Protein AF-0000000076388090 (afdb_homodimer)

Foldseek 3Di:
DVPPDPVVVVVVVVVVLVVCALLPVLQVVCCVVVVDHFPDQDDDRDVVSSVVNVVSSVVCCVVPPPD/DVPPDPVVVVVVVVVVLVVCALLPVLQVVCCVVVVDHFPDQDDDRDVVSSVVNVVSSVVCCVVPPPD

Structure (mmCIF, N/CA/C/O backb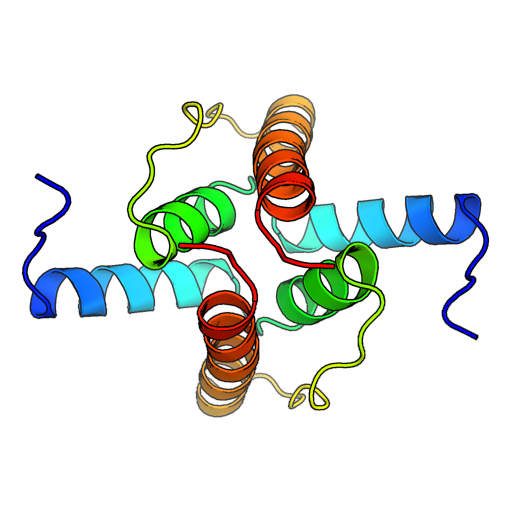one):
data_AF-0000000076388090-model_v1
#
loop_
_entity.id
_entity.type
_entity.pdbx_description
1 polymer 'Calponin-homology (CH) domain-containing protein'
#
loop_
_atom_site.group_PDB
_atom_site.id
_atom_site.type_symbol
_atom_site.label_atom_id
_atom_site.label_alt_id
_atom_site.label_comp_id
_atom_site.label_asym_id
_atom_site.label_entity_id
_atom_site.label_seq_id
_atom_site.pdbx_PDB_ins_code
_atom_site.Cartn_x
_atom_site.Cartn_y
_atom_site.Cartn_z
_atom_site.occupancy
_atom_site.B_iso_or_equiv
_atom_site.auth_seq_id
_atom_site.auth_comp_id
_atom_site.auth_asym_id
_atom_site.auth_atom_id
_atom_site.pdbx_PDB_model_num
ATOM 1 N N . SER A 1 1 ? 12.516 19.641 -1.601 1 33.03 1 SER A N 1
ATOM 2 C CA . SER A 1 1 ? 11.602 20.266 -2.547 1 33.03 1 SER A CA 1
ATOM 3 C C . SER A 1 1 ? 10.781 19.219 -3.299 1 33.03 1 SER A C 1
ATOM 5 O O . SER A 1 1 ? 11.312 18.484 -4.129 1 33.03 1 SER A O 1
ATOM 7 N N . PHE A 1 2 ? 9.906 18.453 -2.615 1 45.91 2 PHE A N 1
ATOM 8 C CA . PHE A 1 2 ? 8.977 17.453 -3.119 1 45.91 2 PHE A CA 1
ATOM 9 C C . PHE A 1 2 ? 8.266 17.953 -4.371 1 45.91 2 PHE A C 1
ATOM 11 O O . PHE A 1 2 ? 7.227 17.422 -4.762 1 45.91 2 PHE A O 1
ATOM 18 N N . GLY A 1 3 ? 8.617 19.094 -4.75 1 44.12 3 GLY A N 1
ATOM 19 C CA . GLY A 1 3 ? 8.062 19.672 -5.969 1 44.12 3 GLY A CA 1
ATOM 20 C C . GLY A 1 3 ? 8.43 18.891 -7.215 1 44.12 3 GLY A C 1
ATOM 21 O O . GLY A 1 3 ? 8.906 19.453 -8.195 1 44.12 3 GLY A O 1
ATOM 22 N N . ARG A 1 4 ? 8.719 17.547 -6.977 1 51.38 4 ARG A N 1
ATOM 23 C CA . ARG A 1 4 ? 9.109 16.969 -8.258 1 51.38 4 ARG A CA 1
ATOM 24 C C . ARG A 1 4 ? 8.055 17.25 -9.328 1 51.38 4 ARG A C 1
ATOM 26 O O . ARG A 1 4 ? 6.855 17.234 -9.039 1 51.38 4 ARG A O 1
ATOM 33 N N . PRO A 1 5 ? 8.539 17.672 -10.414 1 56.88 5 PRO A N 1
ATOM 34 C CA . PRO A 1 5 ? 7.645 17.906 -11.547 1 56.88 5 PRO A CA 1
ATOM 35 C C . PRO A 1 5 ? 6.641 16.781 -11.758 1 56.88 5 PRO A C 1
ATOM 37 O O . PRO A 1 5 ? 6.938 15.617 -11.445 1 56.88 5 PRO A O 1
ATOM 40 N N . LEU A 1 6 ? 5.434 17.156 -12.117 1 55.62 6 LEU A N 1
ATOM 41 C CA . LEU A 1 6 ? 4.285 16.297 -12.328 1 55.62 6 LEU A CA 1
ATOM 42 C C . LEU A 1 6 ? 4.68 15.055 -13.125 1 55.62 6 LEU A C 1
ATOM 44 O O . LEU A 1 6 ? 4.184 13.953 -12.859 1 55.62 6 LEU A O 1
ATOM 48 N N . LYS A 1 7 ? 5.531 15.359 -14.156 1 56.91 7 LYS A N 1
ATOM 49 C CA . LYS A 1 7 ? 5.973 14.25 -14.992 1 56.91 7 LYS A CA 1
ATOM 50 C C . LYS A 1 7 ? 6.77 13.234 -14.18 1 56.91 7 LYS A C 1
ATOM 52 O O . LYS A 1 7 ? 6.559 12.023 -14.312 1 56.91 7 LYS A O 1
ATOM 57 N N . LEU A 1 8 ? 7.648 13.727 -13.453 1 57.69 8 LEU A N 1
ATOM 58 C CA . LEU A 1 8 ? 8.453 12.859 -12.602 1 57.69 8 LEU A CA 1
ATOM 59 C C . LEU A 1 8 ? 7.598 12.203 -11.523 1 57.69 8 LEU A C 1
ATOM 61 O O . LEU A 1 8 ? 7.777 11.016 -11.227 1 57.69 8 LEU A O 1
ATOM 65 N N . ALA A 1 9 ? 6.547 12.992 -11.258 1 62.31 9 ALA A N 1
ATOM 66 C CA . ALA A 1 9 ? 5.605 12.43 -10.297 1 62.31 9 ALA A CA 1
ATOM 67 C C . ALA A 1 9 ? 4.82 11.273 -10.906 1 62.31 9 ALA A C 1
ATOM 69 O O . ALA A 1 9 ? 4.594 10.258 -10.25 1 62.31 9 ALA A O 1
ATOM 70 N N . GLY A 1 10 ? 4.523 11.461 -12.156 1 67 10 GLY A N 1
ATOM 71 C CA . GLY A 1 10 ? 3.822 10.406 -12.875 1 67 10 GLY A CA 1
ATOM 72 C C . GLY A 1 10 ? 4.637 9.141 -13.016 1 67 10 GLY A C 1
ATOM 73 O O . GLY A 1 10 ? 4.113 8.039 -12.836 1 67 10 GLY A O 1
ATOM 74 N N . ILE A 1 11 ? 5.879 9.344 -13.383 1 66.62 11 ILE A N 1
ATOM 75 C CA . ILE A 1 11 ? 6.762 8.195 -13.539 1 66.62 11 ILE A CA 1
ATOM 76 C C . ILE A 1 11 ? 6.945 7.496 -12.195 1 66.62 11 ILE A C 1
ATOM 78 O O . ILE A 1 11 ? 6.898 6.266 -12.117 1 66.62 11 ILE A O 1
ATOM 82 N N . PHE A 1 12 ? 7.07 8.312 -11.227 1 73.75 12 PHE A N 1
ATOM 83 C CA . PHE A 1 12 ? 7.266 7.773 -9.891 1 73.75 12 PHE A CA 1
ATOM 84 C C . PHE A 1 12 ? 6.027 7.02 -9.422 1 73.75 12 PHE A C 1
ATOM 86 O O . PHE A 1 12 ? 6.129 5.918 -8.883 1 73.75 12 PHE A O 1
ATOM 93 N N . LEU A 1 13 ? 4.914 7.547 -9.844 1 79.56 13 LEU A N 1
ATOM 94 C CA . LEU A 1 13 ? 3.676 6.898 -9.43 1 79.56 13 LEU A CA 1
ATOM 95 C C . LEU A 1 13 ? 3.49 5.566 -10.141 1 79.56 13 LEU A C 1
ATOM 97 O O . LEU A 1 13 ? 3.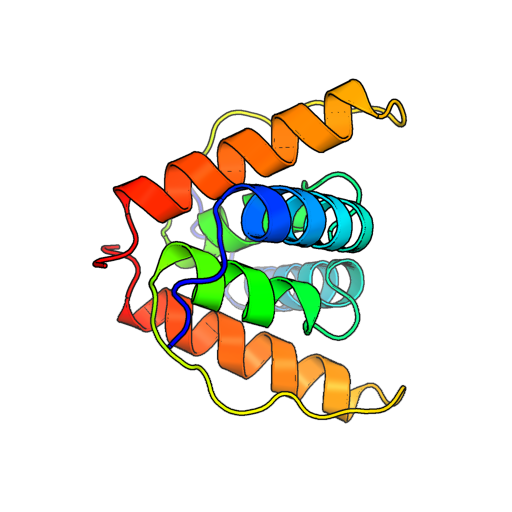031 4.594 -9.539 1 79.56 13 LEU A O 1
ATOM 101 N N . THR A 1 14 ? 3.971 5.629 -11.422 1 80.88 14 THR A N 1
ATOM 102 C CA . THR A 1 14 ? 3.869 4.391 -12.188 1 80.88 14 THR A CA 1
ATOM 103 C C . THR A 1 14 ? 4.773 3.312 -11.602 1 80.88 14 THR A C 1
ATOM 105 O O . THR A 1 14 ? 4.387 2.143 -11.531 1 80.88 14 THR A O 1
ATOM 108 N N . ASP A 1 15 ? 5.902 3.721 -11.195 1 84.06 15 ASP A N 1
ATOM 109 C CA . ASP A 1 15 ? 6.824 2.771 -10.578 1 84.06 15 ASP A CA 1
ATOM 110 C C . ASP A 1 15 ? 6.27 2.25 -9.25 1 84.06 15 ASP A C 1
ATOM 112 O O . ASP A 1 15 ? 6.395 1.062 -8.945 1 84.06 15 ASP A O 1
ATOM 116 N N . ILE A 1 16 ? 5.629 3.107 -8.586 1 84.81 16 ILE A N 1
ATOM 117 C CA . ILE A 1 16 ? 5.07 2.729 -7.289 1 84.81 16 ILE A CA 1
ATOM 118 C C . ILE A 1 16 ? 3.916 1.748 -7.496 1 84.81 16 ILE A C 1
ATOM 120 O O . ILE A 1 16 ? 3.785 0.771 -6.754 1 84.81 16 ILE A O 1
ATOM 124 N N . TYR A 1 17 ? 3.223 1.987 -8.555 1 82.25 17 TYR A N 1
ATOM 125 C CA . TYR A 1 17 ? 2.1 1.104 -8.852 1 82.25 17 TYR A CA 1
ATOM 126 C C . TYR A 1 17 ? 2.588 -0.296 -9.203 1 82.25 17 TYR A C 1
ATOM 128 O O . TYR A 1 17 ? 1.957 -1.29 -8.836 1 82.25 17 TYR A O 1
ATOM 136 N N . THR A 1 18 ? 3.613 -0.272 -9.969 1 84.88 18 THR A N 1
ATOM 137 C CA . THR A 1 18 ? 4.191 -1.559 -10.336 1 84.88 18 THR A CA 1
ATOM 138 C C . THR A 1 18 ? 4.648 -2.326 -9.102 1 84.88 18 THR A C 1
ATOM 140 O O . THR A 1 18 ? 4.453 -3.539 -9.008 1 84.88 18 THR A O 1
ATOM 143 N N . GLU A 1 19 ? 5.059 -1.597 -8.117 1 86.5 19 GLU A N 1
ATOM 144 C CA . GLU A 1 19 ? 5.566 -2.23 -6.902 1 86.5 19 GLU A CA 1
ATOM 145 C C . GLU A 1 19 ? 4.426 -2.686 -5.996 1 86.5 19 GLU A C 1
ATOM 147 O O . GLU A 1 19 ? 4.539 -3.699 -5.309 1 86.5 19 GLU A O 1
ATOM 152 N N . LEU A 1 20 ? 3.273 -2.053 -6.125 1 90.56 20 LEU A N 1
ATOM 153 C CA . LEU A 1 20 ? 2.111 -2.373 -5.301 1 90.56 20 LEU A CA 1
ATOM 154 C C . LEU A 1 20 ? 1.259 -3.451 -5.961 1 90.56 20 LEU A C 1
ATOM 156 O O . LEU A 1 20 ? 0.293 -3.934 -5.367 1 90.56 20 LEU A O 1
ATOM 160 N N . LYS A 1 21 ? 1.65 -3.891 -7.082 1 89.06 21 LYS A N 1
ATOM 161 C CA . LYS A 1 21 ? 1.015 -4.977 -7.824 1 89.06 21 LYS A CA 1
ATOM 162 C C . LYS A 1 21 ? -0.449 -4.656 -8.117 1 89.06 21 LYS A C 1
ATOM 164 O O . LYS A 1 21 ? -0.757 -3.633 -8.727 1 89.06 21 LYS A O 1
ATOM 169 N N . ASP A 1 22 ? -1.358 -5.59 -7.75 1 90.75 22 ASP A N 1
ATOM 170 C CA . ASP A 1 22 ? -2.762 -5.434 -8.117 1 90.75 22 ASP A CA 1
ATOM 171 C C . ASP A 1 22 ? -3.479 -4.484 -7.156 1 90.75 22 ASP A C 1
ATOM 173 O O . ASP A 1 22 ? -4.668 -4.207 -7.32 1 90.75 22 ASP A O 1
ATOM 177 N N . GLY A 1 23 ? -2.852 -3.979 -6.18 1 93.94 23 GLY A N 1
ATOM 178 C CA . GLY A 1 23 ? -3.387 -2.967 -5.285 1 93.94 23 GLY A CA 1
ATOM 179 C C . GLY A 1 23 ? -4.41 -3.514 -4.309 1 93.94 23 GLY A C 1
ATOM 180 O O . GLY A 1 23 ? -4.93 -2.777 -3.465 1 93.94 23 GLY A O 1
ATOM 181 N N . ILE A 1 24 ? -4.676 -4.816 -4.398 1 94.5 24 ILE A N 1
ATOM 182 C CA . ILE A 1 24 ? -5.711 -5.41 -3.557 1 94.5 24 ILE A CA 1
ATOM 183 C C . ILE A 1 24 ? -5.273 -5.367 -2.094 1 94.5 24 ILE A C 1
ATOM 185 O O . ILE A 1 24 ? -6.062 -5.012 -1.214 1 94.5 24 ILE A O 1
ATOM 189 N N . ALA A 1 25 ? -4.008 -5.652 -1.849 1 93.25 25 ALA A N 1
ATOM 190 C CA . ALA A 1 25 ? -3.498 -5.609 -0.48 1 93.25 25 ALA A CA 1
ATOM 191 C C . ALA A 1 25 ? -3.561 -4.191 0.083 1 93.25 25 ALA A C 1
ATOM 193 O O . ALA A 1 25 ? -3.844 -4 1.268 1 93.25 25 ALA A O 1
ATOM 194 N N . LEU A 1 26 ? -3.357 -3.229 -0.692 1 94.12 26 LEU A N 1
ATOM 195 C CA . LEU A 1 26 ? -3.438 -1.833 -0.275 1 94.12 26 LEU A CA 1
ATOM 196 C C . LEU A 1 26 ? -4.867 -1.456 0.089 1 94.12 26 LEU A C 1
ATOM 198 O O . LEU A 1 26 ? -5.105 -0.836 1.128 1 94.12 26 LEU A O 1
ATOM 202 N N . ILE A 1 27 ? -5.805 -1.783 -0.76 1 95.56 27 ILE A N 1
ATOM 203 C CA . ILE A 1 27 ? -7.215 -1.517 -0.5 1 95.56 27 ILE A CA 1
ATOM 204 C C . ILE A 1 27 ? -7.633 -2.166 0.817 1 95.56 27 ILE A C 1
ATOM 206 O O . ILE A 1 27 ? -8.281 -1.534 1.651 1 95.56 27 ILE A O 1
ATOM 210 N N . ARG A 1 28 ? -7.219 -3.43 0.983 1 94.12 28 ARG A N 1
ATOM 211 C CA . ARG A 1 28 ? -7.57 -4.16 2.195 1 94.12 28 ARG A CA 1
ATOM 212 C C . ARG A 1 28 ? -6.949 -3.508 3.428 1 94.12 28 ARG A C 1
ATOM 214 O O . ARG A 1 28 ? -7.59 -3.418 4.477 1 94.12 28 ARG A O 1
ATOM 221 N N . LEU A 1 29 ? -5.762 -3.047 3.363 1 92.62 29 LEU A N 1
ATOM 222 C CA . LEU A 1 29 ? -5.09 -2.375 4.469 1 92.62 29 LEU A CA 1
ATOM 223 C C . LEU A 1 29 ? -5.836 -1.104 4.863 1 92.62 29 LEU A C 1
ATOM 225 O O . LEU A 1 29 ? -6.07 -0.862 6.051 1 92.62 29 LEU A O 1
ATOM 229 N N . LEU A 1 30 ? -6.211 -0.285 3.889 1 93.31 30 LEU A N 1
ATOM 230 C CA . LEU A 1 30 ? -6.918 0.964 4.148 1 93.31 30 LEU A CA 1
ATOM 231 C C . LEU A 1 30 ? -8.266 0.697 4.812 1 93.31 30 LEU A C 1
ATOM 233 O O . LEU A 1 30 ? -8.672 1.432 5.715 1 93.31 30 LEU A O 1
ATOM 237 N N . GLU A 1 31 ? -8.891 -0.376 4.391 1 93.12 31 GLU A N 1
ATOM 238 C CA . GLU A 1 31 ? -10.164 -0.752 5 1 93.12 31 GLU A CA 1
ATOM 239 C C . GLU A 1 31 ? -9.977 -1.162 6.457 1 93.12 31 GLU A C 1
ATOM 241 O O . GLU A 1 31 ? -10.773 -0.79 7.32 1 93.12 31 GLU A O 1
ATOM 246 N N . LEU A 1 32 ? -8.945 -1.882 6.633 1 89.56 32 LEU A N 1
ATOM 247 C CA . LEU A 1 32 ? -8.672 -2.348 7.984 1 89.56 32 LEU A CA 1
ATOM 248 C C . LEU A 1 32 ? -8.375 -1.176 8.914 1 89.56 32 LEU A C 1
ATOM 250 O O . LEU A 1 32 ? -8.883 -1.128 10.039 1 89.56 32 LEU A O 1
ATOM 254 N N . ILE A 1 33 ? -7.68 -0.238 8.516 1 89 33 ILE A N 1
ATOM 255 C CA . ILE A 1 33 ? -7.242 0.874 9.352 1 89 33 ILE A CA 1
ATOM 256 C C . ILE A 1 33 ? -8.383 1.87 9.531 1 89 33 ILE A C 1
ATOM 258 O O . ILE A 1 33 ? -8.602 2.391 10.625 1 89 33 ILE A O 1
ATOM 262 N N . SER A 1 34 ? -9.062 2.141 8.539 1 88.25 34 SER A N 1
ATOM 263 C CA . SER A 1 34 ? -10.07 3.195 8.57 1 88.25 34 SER A CA 1
ATOM 264 C C . SER A 1 34 ? -11.391 2.68 9.133 1 88.25 34 SER A C 1
ATOM 266 O O . SER A 1 34 ? -12.219 3.461 9.609 1 88.25 34 SER A O 1
ATOM 268 N N . GLY A 1 35 ? -11.594 1.326 8.922 1 89.62 35 GLY A N 1
ATOM 269 C CA . GLY A 1 35 ? -12.891 0.752 9.25 1 89.62 35 GLY A CA 1
ATOM 270 C C . GLY A 1 35 ? -13.945 0.997 8.188 1 89.62 35 GLY A C 1
ATOM 271 O O . GLY A 1 35 ? -15.102 0.608 8.359 1 89.62 35 GLY A O 1
ATOM 272 N N . GLU A 1 36 ? -13.547 1.598 7.129 1 91.62 36 GLU A N 1
ATOM 273 C CA . GLU A 1 36 ? -14.469 1.903 6.035 1 91.62 36 GLU A CA 1
ATOM 274 C C . GLU A 1 36 ? -14.328 0.895 4.898 1 91.62 36 GLU A C 1
ATOM 276 O O . GLU A 1 36 ? -13.266 0.298 4.719 1 91.62 36 GLU A O 1
ATOM 281 N N . GLN A 1 37 ? -15.453 0.757 4.176 1 94.12 37 GLN A N 1
ATOM 282 C CA . GLN A 1 37 ? -15.406 -0.084 2.984 1 94.12 37 GLN A CA 1
ATOM 283 C C . GLN A 1 37 ? -15.031 0.73 1.75 1 94.12 37 GLN A C 1
ATOM 285 O O . GLN A 1 37 ? -15.617 1.785 1.492 1 94.12 37 GLN A O 1
ATOM 290 N N . LEU A 1 38 ? -14.125 0.221 1.061 1 94.62 38 LEU A N 1
ATOM 291 C CA . LEU A 1 38 ? -13.758 0.823 -0.217 1 94.62 38 LEU A CA 1
ATOM 292 C C . LEU A 1 38 ? -14.469 0.122 -1.37 1 94.62 38 LEU A C 1
ATOM 294 O O . LEU A 1 38 ? -15.031 -0.96 -1.191 1 94.62 38 LEU A O 1
ATOM 298 N N . PRO A 1 39 ? -14.445 0.813 -2.564 1 96.75 39 PRO A N 1
ATOM 299 C CA . PRO A 1 39 ? -14.977 0.112 -3.734 1 96.75 39 PRO A CA 1
ATOM 300 C C . PRO A 1 39 ? -14.312 -1.246 -3.959 1 96.75 39 PRO A C 1
ATOM 302 O O . PRO A 1 39 ? -13.109 -1.394 -3.746 1 96.75 39 PRO A O 1
ATOM 305 N N . ARG A 1 40 ? -15.062 -2.111 -4.371 1 96.75 40 ARG A N 1
ATOM 306 C CA . ARG A 1 40 ? -14.555 -3.463 -4.594 1 96.75 40 ARG A CA 1
ATOM 307 C C . ARG A 1 40 ? -13.406 -3.463 -5.598 1 96.75 40 ARG A C 1
ATOM 309 O O . ARG A 1 40 ? -13.5 -2.84 -6.656 1 96.75 40 ARG A O 1
ATOM 316 N N . PRO A 1 41 ? -12.391 -4.188 -5.199 1 96.5 41 PRO A N 1
ATOM 317 C CA . PRO A 1 41 ? -11.273 -4.25 -6.145 1 96.5 41 PRO A CA 1
ATOM 318 C C . PRO A 1 41 ? -11.602 -5.055 -7.398 1 96.5 41 PRO A C 1
ATOM 320 O O . PRO A 1 41 ? -12.375 -6.008 -7.34 1 96.5 41 PRO A O 1
ATOM 323 N N . SER A 1 42 ? -11.039 -4.59 -8.523 1 96.38 42 SER A N 1
ATOM 324 C CA . SER A 1 42 ? -11.055 -5.402 -9.734 1 96.38 42 SER A CA 1
ATOM 325 C C . SER A 1 42 ? -10.102 -6.586 -9.617 1 96.38 42 SER A C 1
ATOM 327 O O . SER A 1 42 ? -9.016 -6.457 -9.047 1 96.38 42 SER A O 1
ATOM 329 N N . ARG A 1 43 ? -10.578 -7.609 -10.141 1 94.75 43 ARG A N 1
ATOM 330 C CA . ARG A 1 43 ? -9.773 -8.82 -10.055 1 94.75 43 ARG A CA 1
ATOM 331 C C . ARG A 1 43 ? -9.281 -9.258 -11.43 1 94.75 43 ARG A C 1
ATOM 333 O O . ARG A 1 43 ? -10.008 -9.125 -12.422 1 94.75 43 ARG A O 1
ATOM 340 N N . GLY A 1 44 ? -8.016 -9.648 -11.586 1 91.94 44 GLY A N 1
ATOM 341 C CA . GLY A 1 44 ? -7.359 -10.047 -12.82 1 91.94 44 GLY A CA 1
ATOM 342 C C . GLY A 1 44 ? -5.871 -9.75 -12.828 1 91.94 44 GLY A C 1
ATOM 343 O O . GLY A 1 44 ? -5.309 -9.328 -11.82 1 91.94 44 GLY A O 1
ATOM 344 N N . ARG A 1 45 ? -5.312 -10.109 -13.938 1 90.56 45 ARG A N 1
ATOM 345 C CA . ARG A 1 45 ? -3.863 -9.945 -14.016 1 90.56 45 ARG A CA 1
ATOM 346 C C . ARG A 1 45 ? -3.48 -8.93 -15.086 1 90.56 45 ARG A C 1
ATOM 348 O O . ARG A 1 45 ? -2.309 -8.82 -15.453 1 90.56 45 ARG A O 1
ATOM 355 N N . MET A 1 46 ? -4.477 -8.312 -15.617 1 91.88 46 MET A N 1
ATOM 356 C CA . MET A 1 46 ? -4.211 -7.309 -16.641 1 91.88 46 MET A CA 1
ATOM 357 C C . MET A 1 46 ? -3.785 -5.988 -16 1 91.88 46 MET A C 1
ATOM 359 O O . MET A 1 46 ? -4.184 -5.68 -14.875 1 91.88 46 MET A O 1
ATOM 363 N N . ARG A 1 47 ? -3.059 -5.23 -16.656 1 89.06 47 ARG A N 1
ATOM 364 C CA . ARG A 1 47 ? -2.555 -3.949 -16.172 1 89.06 47 ARG A CA 1
ATOM 365 C C . ARG A 1 47 ? -3.703 -3.016 -15.805 1 89.06 47 ARG A C 1
ATOM 367 O O . ARG A 1 47 ? -3.588 -2.225 -14.867 1 89.06 47 ARG A O 1
ATOM 374 N N . VAL A 1 48 ? -4.789 -3.035 -16.594 1 92.25 48 VAL A N 1
ATOM 375 C CA . VAL A 1 48 ? -5.922 -2.139 -16.375 1 92.25 48 VAL A CA 1
ATOM 376 C C . VAL A 1 48 ? -6.523 -2.3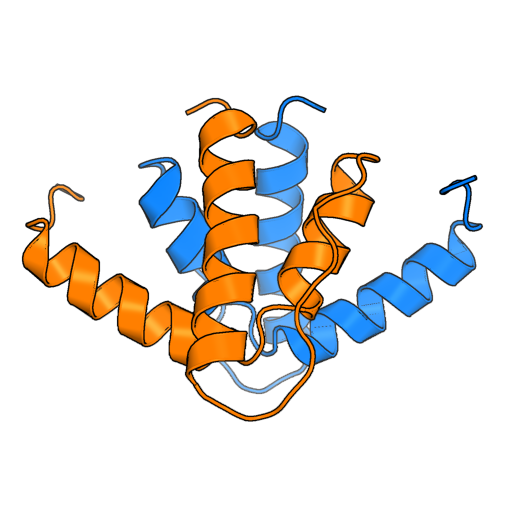95 -14.984 1 92.25 48 VAL A C 1
ATOM 378 O O . VAL A 1 48 ? -6.984 -1.465 -14.32 1 92.25 48 VAL A O 1
ATOM 381 N N . HIS A 1 49 ? -6.562 -3.672 -14.484 1 94.88 49 HIS A N 1
ATOM 382 C CA . HIS A 1 49 ? -7.035 -3.992 -13.141 1 94.88 49 HIS A CA 1
ATOM 383 C C . HIS A 1 49 ? -6.105 -3.412 -12.078 1 94.88 49 HIS A C 1
ATOM 385 O O . HIS A 1 49 ? -6.57 -2.869 -11.07 1 94.88 49 HIS A O 1
ATOM 391 N N . TYR A 1 50 ? -4.832 -3.525 -12.336 1 91.56 50 TYR A N 1
ATOM 392 C CA . TYR A 1 50 ? -3.842 -2.963 -11.422 1 91.56 50 TYR A CA 1
ATOM 393 C C . TYR A 1 50 ? -4.012 -1.454 -11.297 1 91.56 50 TYR A C 1
ATOM 395 O O . TYR A 1 50 ? -4.059 -0.92 -10.188 1 91.56 50 TYR A O 1
ATOM 403 N N . LEU A 1 51 ? -4.105 -0.772 -12.344 1 90.56 51 LEU A N 1
ATOM 404 C CA . LEU A 1 51 ? -4.273 0.677 -12.367 1 90.56 51 LEU A CA 1
ATOM 405 C C . LEU A 1 51 ? -5.566 1.083 -11.664 1 90.56 51 LEU A C 1
ATOM 407 O O . LEU A 1 51 ? -5.582 2.047 -10.898 1 90.56 51 LEU A O 1
ATOM 411 N N . GLU A 1 52 ? -6.629 0.389 -11.945 1 94.19 52 GLU A N 1
ATOM 412 C CA . GLU A 1 52 ? -7.926 0.687 -11.344 1 94.19 52 GLU A CA 1
ATOM 413 C C . GLU A 1 52 ? -7.871 0.566 -9.82 1 94.19 52 GLU A C 1
ATOM 415 O O . GLU A 1 52 ? -8.344 1.454 -9.109 1 94.19 52 GLU A O 1
ATOM 420 N N . ASN A 1 53 ? -7.367 -0.469 -9.406 1 95.25 53 ASN A N 1
ATOM 421 C CA . ASN A 1 53 ? -7.316 -0.716 -7.965 1 95.25 53 ASN A CA 1
ATOM 422 C C . ASN A 1 53 ? -6.414 0.29 -7.258 1 95.25 53 ASN A C 1
ATOM 424 O O . ASN A 1 53 ? -6.766 0.8 -6.191 1 95.25 53 ASN A O 1
ATOM 428 N N . ASN A 1 54 ? -5.246 0.569 -7.75 1 93.44 54 ASN A N 1
ATOM 429 C CA . ASN A 1 54 ? -4.379 1.579 -7.152 1 93.44 54 ASN A CA 1
ATOM 430 C C . ASN A 1 54 ? -5.035 2.957 -7.16 1 93.44 54 ASN A C 1
ATOM 432 O O . ASN A 1 54 ? -4.879 3.732 -6.219 1 93.44 54 ASN A O 1
ATOM 436 N N . SER A 1 55 ? -5.809 3.211 -8.234 1 93.56 55 SER A N 1
ATOM 437 C CA . SER A 1 55 ? -6.527 4.48 -8.297 1 93.56 55 SER A CA 1
ATOM 438 C C . SER A 1 55 ? -7.578 4.578 -7.191 1 93.56 55 SER A C 1
ATOM 440 O O . SER A 1 55 ? -7.758 5.637 -6.594 1 93.56 55 SER A O 1
ATOM 442 N N . LYS A 1 56 ? -8.289 3.555 -6.922 1 96.19 56 LYS A N 1
ATOM 443 C CA . LYS A 1 56 ? -9.242 3.533 -5.816 1 96.19 56 LYS A CA 1
ATOM 444 C C . LYS A 1 56 ? -8.555 3.85 -4.492 1 96.19 56 LYS A C 1
ATOM 446 O O . LYS A 1 56 ? -9.047 4.668 -3.713 1 96.19 56 LYS A O 1
ATOM 451 N N . ALA A 1 57 ? -7.461 3.199 -4.27 1 94.62 57 ALA A N 1
ATOM 452 C CA . ALA A 1 57 ? -6.711 3.391 -3.031 1 94.62 57 ALA A CA 1
ATOM 453 C C . ALA A 1 57 ? -6.191 4.82 -2.92 1 94.62 57 ALA A C 1
ATOM 455 O O . ALA A 1 57 ? -6.312 5.453 -1.868 1 94.62 57 ALA A O 1
ATOM 456 N N . ILE A 1 58 ? -5.676 5.363 -3.979 1 92.5 58 ILE A N 1
ATOM 457 C CA . ILE A 1 58 ? -5.109 6.707 -3.996 1 92.5 58 ILE A CA 1
ATOM 458 C C . ILE A 1 58 ? -6.219 7.734 -3.781 1 92.5 58 ILE A C 1
ATOM 460 O O . ILE A 1 58 ? -6.043 8.703 -3.035 1 92.5 58 ILE A O 1
ATOM 464 N N . HIS A 1 59 ? -7.27 7.512 -4.426 1 93.81 59 HIS A N 1
ATOM 465 C CA . HIS A 1 59 ? -8.406 8.406 -4.223 1 93.81 59 HIS A CA 1
ATOM 466 C C . HIS A 1 59 ? -8.82 8.445 -2.758 1 93.81 59 HIS A C 1
ATOM 468 O O . HIS A 1 59 ? -9.023 9.523 -2.195 1 93.81 59 HIS A O 1
ATOM 474 N N . PHE A 1 60 ? -8.914 7.305 -2.164 1 93.94 60 PHE A N 1
ATOM 475 C CA . PHE A 1 60 ? -9.242 7.223 -0.745 1 93.94 60 PHE A CA 1
ATOM 476 C C . PHE A 1 60 ? -8.227 7.992 0.089 1 93.94 60 PHE A C 1
ATOM 478 O O . PHE A 1 60 ? -8.594 8.773 0.964 1 93.94 60 PHE A O 1
ATOM 485 N N . LEU A 1 61 ? -6.992 7.805 -0.145 1 92.44 61 LEU A N 1
ATOM 486 C CA . LEU A 1 61 ? -5.922 8.453 0.606 1 92.44 61 LEU A CA 1
ATOM 487 C C . LEU A 1 61 ? -5.988 9.969 0.447 1 92.44 61 LEU A C 1
ATOM 489 O O . LEU A 1 61 ? -5.805 10.703 1.418 1 92.44 61 LEU A O 1
ATOM 493 N N . ARG A 1 62 ? -6.344 10.406 -0.732 1 91.06 62 ARG A N 1
ATOM 494 C CA . ARG A 1 62 ? -6.41 11.844 -0.992 1 91.06 62 ARG A CA 1
ATOM 495 C C . ARG A 1 62 ? -7.582 12.477 -0.249 1 91.06 62 ARG A C 1
ATOM 497 O O . ARG A 1 62 ? -7.508 13.641 0.158 1 91.06 62 ARG A O 1
ATOM 504 N N . THR A 1 63 ? -8.555 11.734 0.009 1 91.12 63 THR A N 1
ATOM 505 C CA . THR A 1 63 ? -9.773 12.273 0.624 1 91.12 63 THR A CA 1
ATOM 506 C C . THR A 1 63 ? -9.695 12.164 2.145 1 91.12 63 THR A C 1
ATOM 508 O O . THR A 1 63 ? -10.289 12.977 2.857 1 91.12 63 THR A O 1
ATOM 511 N N . LYS A 1 64 ? -8.992 11.148 2.559 1 88.56 64 LYS A N 1
ATOM 512 C CA . LYS A 1 64 ? -9.086 10.852 3.982 1 88.56 64 LYS A CA 1
ATOM 513 C C . LYS A 1 64 ? -7.812 11.258 4.719 1 88.56 64 LYS A C 1
ATOM 515 O O . LYS A 1 64 ? -7.809 11.383 5.945 1 88.56 64 LYS A O 1
ATOM 520 N N . VAL A 1 65 ? -6.723 11.211 4.078 1 78.38 65 VAL A N 1
ATOM 521 C CA . VAL A 1 65 ? -5.484 11.578 4.754 1 78.38 65 VAL A CA 1
ATOM 522 C C . VAL A 1 65 ? -5.43 13.094 4.934 1 78.38 65 VAL A C 1
ATOM 524 O O . VAL A 1 65 ? -5.625 13.852 3.979 1 78.38 65 VAL A O 1
ATOM 527 N N . ASN A 1 66 ? -5.48 13.531 6.176 1 72.38 66 ASN A N 1
ATOM 528 C CA . ASN A 1 66 ? -5.305 14.945 6.473 1 72.38 66 ASN A CA 1
ATOM 529 C C . ASN A 1 66 ? -3.994 15.484 5.91 1 72.38 66 ASN A C 1
ATOM 531 O O . ASN A 1 66 ? -2.914 15.078 6.344 1 72.38 66 ASN A O 1
ATOM 535 N N . LEU A 1 67 ? -4.055 15.805 4.801 1 59.47 67 LEU A N 1
ATOM 536 C CA . LEU A 1 67 ? -2.889 16.438 4.191 1 59.47 67 LEU A CA 1
ATOM 537 C C . LEU A 1 67 ? -2.656 17.828 4.777 1 59.47 67 LEU A C 1
ATOM 539 O O . LEU 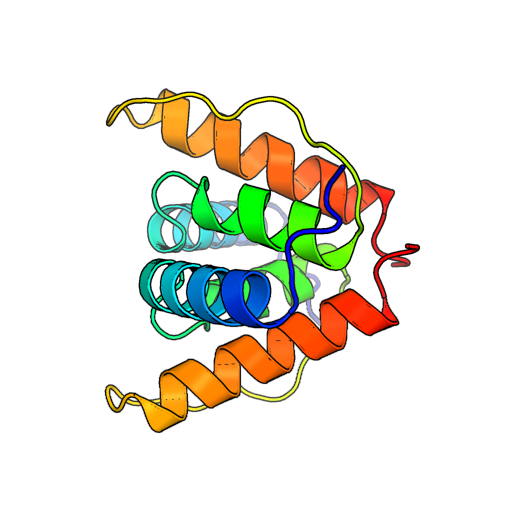A 1 67 ? -3.604 18.484 5.203 1 59.47 67 LEU A O 1
ATOM 543 N N . SER B 1 1 ? -19.875 -6.641 9.703 1 32.81 1 SER B N 1
ATOM 544 C CA . SER B 1 1 ? -19.297 -6.52 11.039 1 32.81 1 SER B CA 1
ATOM 545 C C . SER B 1 1 ? -17.781 -6.668 11 1 32.81 1 SER B C 1
ATOM 547 O O . SER B 1 1 ? -17.266 -7.762 10.766 1 32.81 1 SER B O 1
ATOM 549 N N . PHE B 1 2 ? -17.031 -5.766 10.336 1 45.47 2 PHE B N 1
ATOM 550 C CA . PHE B 1 2 ? -15.578 -5.691 10.211 1 45.47 2 PHE B CA 1
ATOM 551 C C . PHE B 1 2 ? -14.906 -5.914 11.562 1 45.47 2 PHE B C 1
ATOM 553 O O . PHE B 1 2 ? -13.75 -5.531 11.758 1 45.47 2 PHE B O 1
ATOM 560 N N . GLY B 1 3 ? -15.664 -6.191 12.523 1 43.53 3 GLY B N 1
ATOM 561 C CA . GLY B 1 3 ? -15.148 -6.508 13.852 1 43.53 3 GLY B CA 1
ATOM 562 C C . GLY B 1 3 ? -14.297 -7.762 13.875 1 43.53 3 GLY B C 1
ATOM 563 O O . GLY B 1 3 ? -14.57 -8.695 14.633 1 43.53 3 GLY B O 1
ATOM 564 N N . ARG B 1 4 ? -13.672 -8.008 12.703 1 50.91 4 ARG B N 1
ATOM 565 C CA . ARG B 1 4 ? -12.969 -9.281 12.875 1 50.91 4 ARG B CA 1
ATOM 566 C C . ARG B 1 4 ? -12.078 -9.25 14.109 1 50.91 4 ARG B C 1
ATOM 568 O O . ARG B 1 4 ? -11.492 -8.219 14.43 1 50.91 4 ARG B O 1
ATOM 575 N N . PRO B 1 5 ? -12.203 -10.273 14.812 1 56.16 5 PRO B N 1
ATOM 576 C CA . PRO B 1 5 ? -11.359 -10.398 16 1 56.16 5 PRO B CA 1
ATOM 577 C C . PRO B 1 5 ? -9.898 -10.047 15.727 1 56.16 5 PRO B C 1
ATOM 579 O O . PRO B 1 5 ? -9.422 -10.211 14.602 1 56.16 5 PRO B O 1
ATOM 582 N N . LEU B 1 6 ? -9.289 -9.398 16.719 1 55.62 6 LEU B N 1
ATOM 583 C CA . LEU B 1 6 ? -7.918 -8.898 16.688 1 55.62 6 LEU B CA 1
ATOM 584 C C . LEU B 1 6 ? -6.969 -9.93 16.094 1 55.62 6 LEU B C 1
ATOM 586 O O . LEU B 1 6 ? -6.059 -9.586 15.344 1 55.62 6 LEU B O 1
ATOM 590 N N . LYS B 1 7 ? -7.246 -11.188 16.547 1 56.16 7 LYS B N 1
ATOM 591 C CA . LYS B 1 7 ? -6.387 -12.25 16.031 1 56.16 7 LYS B CA 1
ATOM 592 C C . LYS B 1 7 ? -6.52 -12.391 14.523 1 56.16 7 LYS B C 1
ATOM 594 O O . LYS B 1 7 ? -5.516 -12.531 13.82 1 56.16 7 LYS B O 1
ATOM 599 N N . LEU B 1 8 ? -7.715 -12.43 14.086 1 58.41 8 LEU B N 1
ATOM 600 C CA . LEU B 1 8 ? -7.965 -12.516 12.656 1 58.41 8 LEU B CA 1
ATOM 601 C C . LEU B 1 8 ? -7.449 -11.273 11.93 1 58.41 8 LEU B C 1
ATOM 603 O O . LEU B 1 8 ? -6.883 -11.375 10.844 1 58.41 8 LEU B O 1
ATOM 607 N N . ALA B 1 9 ? -7.488 -10.25 12.781 1 62.06 9 ALA B N 1
ATOM 608 C CA . ALA B 1 9 ? -6.949 -9.008 12.234 1 62.06 9 ALA B CA 1
ATOM 609 C C . ALA B 1 9 ? -5.43 -9.086 12.086 1 62.06 9 ALA B C 1
ATOM 611 O O . ALA B 1 9 ? -4.871 -8.625 11.094 1 62.06 9 ALA B O 1
ATOM 612 N N . GLY B 1 10 ? -4.855 -9.773 13.062 1 66.75 10 GLY B N 1
ATOM 613 C CA . GLY B 1 10 ? -3.416 -9.969 13.016 1 66.75 10 GLY B CA 1
ATOM 614 C C . GLY B 1 10 ? -2.967 -10.828 11.852 1 66.75 10 GLY B C 1
ATOM 615 O O . GLY B 1 10 ? -1.979 -10.516 11.18 1 66.75 10 GLY B O 1
ATOM 616 N N . ILE B 1 11 ? -3.688 -11.898 11.656 1 66.62 11 ILE B N 1
ATOM 617 C CA . ILE B 1 11 ? -3.359 -12.797 10.555 1 66.62 11 ILE B CA 1
ATOM 618 C C . ILE B 1 11 ? -3.559 -12.07 9.227 1 66.62 11 ILE B C 1
ATOM 620 O O . ILE B 1 11 ? -2.723 -12.172 8.328 1 66.62 11 ILE B O 1
ATOM 624 N N . PHE B 1 12 ? -4.605 -11.344 9.203 1 73.94 12 PHE B N 1
ATOM 625 C CA . PHE B 1 12 ? -4.914 -10.602 7.984 1 73.94 12 PHE B CA 1
ATOM 626 C C . PHE B 1 12 ? -3.855 -9.539 7.715 1 73.94 12 PHE B C 1
ATOM 628 O O . PHE B 1 12 ? -3.395 -9.391 6.582 1 73.94 12 PHE B O 1
ATOM 635 N N . LEU B 1 13 ? -3.385 -9.008 8.797 1 79.88 13 LEU B N 1
ATOM 636 C CA . LEU B 1 13 ? -2.385 -7.961 8.633 1 79.88 13 LEU B CA 1
ATOM 637 C C . LEU B 1 13 ? -1.058 -8.547 8.164 1 79.88 13 LEU B C 1
ATOM 639 O O . LEU B 1 13 ? -0.373 -7.949 7.324 1 79.88 13 LEU B O 1
ATOM 643 N N . THR B 1 14 ? -0.829 -9.781 8.71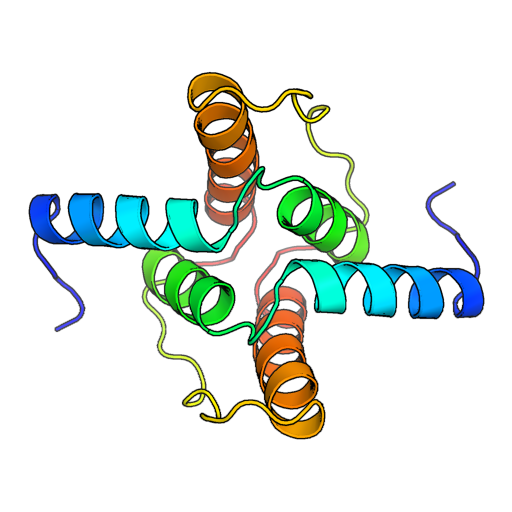9 1 81.12 14 THR B N 1
ATOM 644 C CA . THR B 1 14 ? 0.403 -10.445 8.312 1 81.12 14 THR B CA 1
ATOM 645 C C . THR B 1 14 ? 0.358 -10.805 6.824 1 81.12 14 THR B C 1
ATOM 647 O O . THR B 1 14 ? 1.358 -10.664 6.117 1 81.12 14 THR B O 1
ATOM 650 N N . ASP B 1 15 ? -0.779 -11.227 6.418 1 84.31 15 ASP B N 1
ATOM 651 C CA . ASP B 1 15 ? -0.938 -11.555 5.004 1 84.31 15 ASP B CA 1
ATOM 652 C C . ASP B 1 15 ? -0.809 -10.312 4.129 1 84.31 15 ASP B C 1
ATOM 654 O O . ASP B 1 15 ? -0.198 -10.359 3.059 1 84.31 15 ASP B O 1
ATOM 658 N N . ILE B 1 16 ? -1.312 -9.258 4.625 1 84.81 16 ILE B N 1
ATOM 659 C CA . ILE B 1 16 ? -1.264 -8.008 3.875 1 84.81 16 ILE B CA 1
ATOM 660 C C . ILE B 1 16 ? 0.179 -7.516 3.781 1 84.81 16 ILE B C 1
ATOM 662 O O . ILE B 1 16 ? 0.615 -7.051 2.727 1 84.81 16 ILE B O 1
ATOM 666 N N . TYR B 1 17 ? 0.887 -7.758 4.84 1 82.25 17 TYR B N 1
ATOM 667 C CA . TYR B 1 17 ? 2.283 -7.34 4.855 1 82.25 17 TYR B CA 1
ATOM 668 C C . TYR B 1 17 ? 3.104 -8.141 3.852 1 82.25 17 TYR B C 1
ATOM 670 O O . TYR B 1 17 ? 4.008 -7.598 3.205 1 82.25 17 TYR B O 1
ATOM 678 N N . THR B 1 18 ? 2.801 -9.383 3.863 1 85.06 18 THR B N 1
ATOM 679 C CA . THR B 1 18 ? 3.496 -10.234 2.908 1 85.06 18 THR B CA 1
ATOM 680 C C . THR B 1 18 ? 3.234 -9.773 1.478 1 85.06 18 THR B C 1
ATOM 682 O O . THR B 1 18 ? 4.145 -9.758 0.646 1 85.06 18 THR B O 1
ATOM 685 N N . GLU B 1 19 ? 2.062 -9.242 1.274 1 86.56 19 GLU B N 1
ATOM 686 C CA . GLU B 1 19 ? 1.687 -8.812 -0.069 1 86.56 19 GLU B CA 1
ATOM 687 C C . GLU B 1 19 ? 2.293 -7.449 -0.405 1 86.56 19 GLU B C 1
ATOM 689 O O . GLU B 1 19 ? 2.629 -7.184 -1.561 1 86.56 19 GLU B O 1
ATOM 694 N N . LEU B 1 20 ? 2.6 -6.656 0.611 1 90.62 20 LEU B N 1
ATOM 695 C CA . LEU B 1 20 ? 3.158 -5.32 0.423 1 90.62 20 LEU B CA 1
ATOM 696 C C . LEU B 1 20 ? 4.68 -5.371 0.377 1 90.62 20 LEU B C 1
ATOM 698 O O . LEU B 1 20 ? 5.332 -4.359 0.108 1 90.62 20 LEU B O 1
ATOM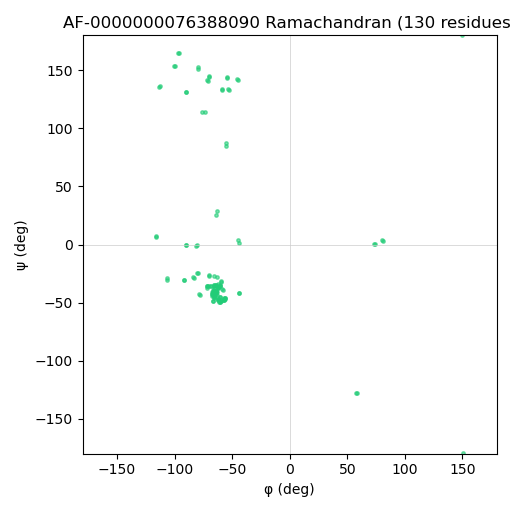 702 N N . LYS B 1 21 ? 5.238 -6.512 0.509 1 89.31 21 LYS B N 1
ATOM 703 C CA . LYS B 1 21 ? 6.672 -6.766 0.412 1 89.31 21 LYS B CA 1
ATOM 704 C C . LYS B 1 21 ? 7.449 -5.926 1.422 1 89.31 21 LYS B C 1
ATOM 706 O O . LYS B 1 21 ? 7.199 -6.008 2.627 1 89.31 21 LYS B O 1
ATOM 711 N N . ASP B 1 22 ? 8.477 -5.184 0.934 1 90.88 22 ASP B N 1
ATOM 712 C CA . ASP B 1 22 ? 9.359 -4.457 1.839 1 90.88 22 ASP B CA 1
ATOM 713 C C . ASP B 1 22 ? 8.727 -3.141 2.287 1 90.88 22 ASP B C 1
ATOM 715 O O . ASP B 1 22 ? 9.32 -2.398 3.074 1 90.88 22 ASP B O 1
ATOM 719 N N . GLY B 1 23 ? 7.578 -2.795 1.864 1 94 23 GLY B N 1
ATOM 720 C CA . GLY B 1 23 ? 6.82 -1.643 2.326 1 94 23 GLY B CA 1
ATOM 721 C C . GLY B 1 23 ? 7.379 -0.323 1.83 1 94 23 GLY B C 1
ATOM 722 O O . GLY B 1 23 ? 6.812 0.739 2.105 1 94 23 GLY B O 1
ATOM 723 N N . ILE B 1 24 ? 8.469 -0.392 1.05 1 94.44 24 ILE B N 1
ATOM 724 C CA . ILE B 1 24 ? 9.125 0.831 0.601 1 94.44 24 ILE B CA 1
ATOM 725 C C . ILE B 1 24 ? 8.211 1.582 -0.365 1 94.44 24 ILE B C 1
ATOM 727 O O . ILE B 1 24 ? 8.055 2.801 -0.263 1 94.44 24 ILE B O 1
ATOM 731 N N . ALA B 1 25 ? 7.551 0.851 -1.241 1 93.25 25 ALA B N 1
ATOM 732 C CA . ALA B 1 25 ? 6.633 1.486 -2.186 1 93.25 25 ALA B CA 1
ATOM 733 C C . ALA B 1 25 ? 5.461 2.141 -1.459 1 93.25 25 ALA B C 1
ATOM 735 O O . ALA B 1 25 ? 4.996 3.209 -1.858 1 93.25 25 ALA B O 1
ATOM 736 N N . LEU B 1 26 ? 5.012 1.59 -0.428 1 94.25 26 LEU B N 1
ATOM 737 C CA . LEU B 1 26 ? 3.928 2.148 0.371 1 94.25 26 LEU B CA 1
ATOM 738 C C . LEU B 1 26 ? 4.363 3.441 1.051 1 94.25 26 LEU B C 1
ATOM 740 O O . LEU B 1 26 ? 3.639 4.441 1.018 1 94.25 26 LEU B O 1
ATOM 744 N N . ILE B 1 27 ? 5.508 3.42 1.687 1 95.5 27 ILE B N 1
ATOM 745 C CA . ILE B 1 27 ? 6.051 4.609 2.336 1 95.5 27 ILE B CA 1
ATOM 746 C C . ILE B 1 27 ? 6.18 5.738 1.318 1 95.5 27 ILE B C 1
ATOM 748 O O . ILE B 1 27 ? 5.777 6.875 1.588 1 95.5 27 ILE B O 1
ATOM 752 N N . ARG B 1 28 ? 6.727 5.395 0.146 1 94.12 28 ARG B N 1
ATOM 753 C CA . ARG B 1 28 ? 6.918 6.395 -0.898 1 94.12 28 ARG B CA 1
ATOM 754 C C . ARG B 1 28 ? 5.578 6.945 -1.381 1 94.12 28 ARG B C 1
ATOM 756 O O . ARG B 1 28 ? 5.449 8.148 -1.622 1 94.12 28 ARG B O 1
ATOM 763 N N . LEU B 1 29 ? 4.586 6.148 -1.521 1 92.69 29 LEU B N 1
ATOM 764 C CA . LEU B 1 29 ? 3.258 6.578 -1.941 1 92.69 29 LEU B CA 1
ATOM 765 C C . LEU B 1 29 ? 2.66 7.559 -0.938 1 92.69 29 LEU B C 1
ATOM 767 O O . LEU B 1 29 ? 2.129 8.602 -1.325 1 92.69 29 LEU B O 1
ATOM 771 N N . LEU B 1 30 ? 2.734 7.242 0.349 1 93.25 30 LEU B N 1
ATOM 772 C CA . LEU B 1 30 ? 2.188 8.094 1.397 1 93.25 30 LEU B CA 1
ATOM 773 C C . LEU B 1 30 ? 2.885 9.453 1.411 1 93.25 30 LEU B C 1
ATOM 775 O O . LEU B 1 30 ? 2.24 10.484 1.611 1 93.25 30 LEU B O 1
ATOM 779 N N . GLU B 1 31 ? 4.18 9.422 1.156 1 93.06 31 GLU B N 1
ATOM 780 C CA . GLU B 1 31 ? 4.93 10.672 1.093 1 93.06 31 GLU B CA 1
ATOM 781 C C . GLU B 1 31 ? 4.477 11.531 -0.087 1 93.06 31 GLU B C 1
ATOM 783 O O . GLU B 1 31 ? 4.328 12.75 0.042 1 93.06 31 GLU B O 1
ATOM 788 N N . LEU B 1 32 ? 4.297 10.836 -1.138 1 89.56 32 LEU B N 1
ATOM 789 C CA . LEU B 1 32 ? 3.879 11.547 -2.338 1 89.56 32 LEU B CA 1
ATOM 790 C C . LEU B 1 32 ? 2.504 12.18 -2.143 1 89.56 32 LEU B C 1
ATOM 792 O O . LEU B 1 32 ? 2.289 13.336 -2.518 1 89.56 32 LEU B O 1
ATOM 796 N N . ILE B 1 33 ? 1.62 11.562 -1.558 1 89.12 33 ILE B N 1
ATOM 797 C CA . ILE B 1 33 ? 0.243 12.023 -1.415 1 89.12 33 ILE B CA 1
ATOM 798 C C . ILE B 1 33 ? 0.165 13.078 -0.313 1 89.12 33 ILE B C 1
ATOM 800 O O . ILE B 1 33 ? -0.531 14.086 -0.458 1 89.12 33 ILE B O 1
A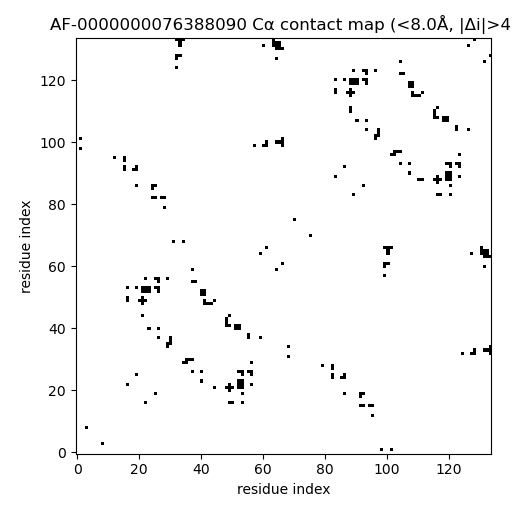TOM 804 N N . SER B 1 34 ? 0.793 12.867 0.726 1 88.31 34 SER B N 1
ATOM 805 C CA . SER B 1 34 ? 0.656 13.742 1.89 1 88.31 34 SER B CA 1
ATOM 806 C C . SER B 1 34 ? 1.55 14.969 1.77 1 88.31 34 SER B C 1
ATOM 808 O O . SER B 1 34 ? 1.304 15.984 2.418 1 88.31 34 SER B O 1
ATOM 810 N N . GLY B 1 35 ? 2.691 14.766 1.021 1 89.5 35 GLY B N 1
ATOM 811 C CA . GLY B 1 35 ? 3.707 15.805 0.975 1 89.5 35 GLY B CA 1
ATOM 812 C C . GLY B 1 35 ? 4.617 15.797 2.188 1 89.5 35 GLY B C 1
ATOM 813 O O . GLY B 1 35 ? 5.5 16.656 2.309 1 89.5 35 GLY B O 1
ATOM 814 N N . GLU B 1 36 ? 4.418 14.875 3.025 1 91.69 36 GLU B N 1
ATOM 815 C CA . GLU B 1 36 ? 5.219 14.766 4.242 1 91.69 36 GLU B CA 1
ATOM 816 C C . GLU B 1 36 ? 6.316 13.719 4.09 1 91.69 36 GLU B C 1
ATOM 818 O O . GLU B 1 36 ? 6.172 12.773 3.312 1 91.69 36 GLU B O 1
ATOM 823 N N . GLN B 1 37 ? 7.375 13.961 4.879 1 94.06 37 GLN B N 1
ATOM 824 C CA . GLN B 1 37 ? 8.438 12.961 4.918 1 94.06 37 GLN B CA 1
ATOM 825 C C . GLN B 1 37 ? 8.188 11.938 6.02 1 94.06 37 GLN B C 1
ATOM 827 O O . GLN B 1 37 ? 7.906 12.305 7.164 1 94.06 37 GLN B O 1
ATOM 832 N N . LEU B 1 38 ? 8.297 10.727 5.648 1 94.62 38 LEU B N 1
ATOM 833 C CA . LEU B 1 38 ? 8.211 9.648 6.633 1 94.62 38 LEU B CA 1
ATOM 834 C C . LEU B 1 38 ? 9.609 9.203 7.062 1 94.62 38 LEU B C 1
ATOM 836 O O . LEU B 1 38 ? 10.602 9.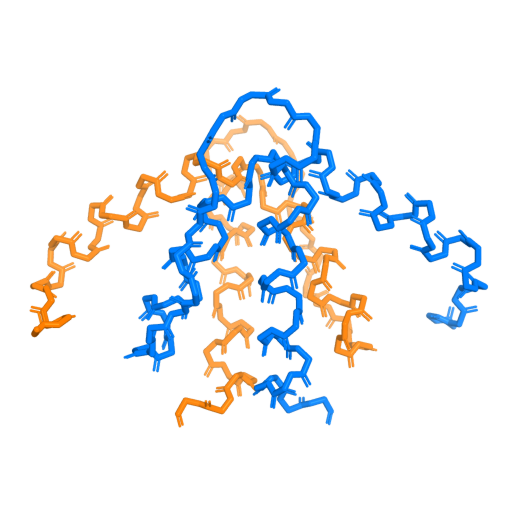555 6.43 1 94.62 38 LEU B O 1
ATOM 840 N N . PRO B 1 39 ? 9.625 8.438 8.195 1 96.75 39 PRO B N 1
ATOM 841 C CA . PRO B 1 39 ? 10.922 7.859 8.57 1 96.75 39 PRO B CA 1
ATOM 842 C C . PRO B 1 39 ? 11.555 7.047 7.441 1 96.75 39 PRO B C 1
ATOM 844 O O . PRO B 1 39 ? 10.844 6.352 6.707 1 96.75 39 PRO B O 1
ATOM 847 N N . ARG B 1 40 ? 12.758 7.137 7.379 1 96.75 40 ARG B N 1
ATOM 848 C CA . ARG B 1 40 ? 13.484 6.434 6.32 1 96.75 40 ARG B CA 1
ATOM 849 C C . ARG B 1 40 ? 13.227 4.93 6.387 1 96.75 40 ARG B C 1
ATOM 851 O O . ARG B 1 40 ? 13.305 4.328 7.461 1 96.75 40 ARG B O 1
ATOM 858 N N . PRO B 1 41 ? 12.945 4.406 5.219 1 96.44 41 PRO B N 1
ATOM 859 C CA . PRO B 1 41 ? 12.727 2.959 5.227 1 96.44 41 PRO B CA 1
ATOM 860 C C . PRO B 1 41 ? 14.008 2.166 5.484 1 96.44 41 PRO B C 1
ATOM 862 O O . PRO B 1 41 ? 15.094 2.596 5.09 1 96.44 41 PRO B O 1
ATOM 865 N N . SER B 1 42 ? 13.852 1.063 6.199 1 96.38 42 SER B N 1
ATOM 866 C CA . SER B 1 42 ? 14.93 0.088 6.297 1 96.38 42 SER B CA 1
ATOM 867 C C . SER B 1 42 ? 15.125 -0.661 4.98 1 96.38 42 SER B C 1
ATOM 869 O O . SER B 1 42 ? 14.148 -0.992 4.305 1 96.38 42 SER B O 1
ATOM 871 N N . ARG B 1 43 ? 16.328 -0.85 4.742 1 94.69 43 ARG B N 1
ATOM 872 C CA . ARG B 1 43 ? 16.641 -1.519 3.486 1 94.69 43 ARG B CA 1
ATOM 873 C C . ARG B 1 43 ? 17.234 -2.898 3.736 1 94.69 43 ARG B C 1
ATOM 875 O O . ARG B 1 43 ? 18 -3.086 4.688 1 94.69 43 ARG B O 1
ATOM 882 N N . GLY B 1 44 ? 16.797 -3.918 2.982 1 91.94 44 GLY B N 1
ATOM 883 C CA . GLY B 1 44 ? 17.203 -5.305 3.105 1 91.94 44 GLY B CA 1
ATOM 884 C C . GLY B 1 44 ? 16.125 -6.293 2.707 1 91.94 44 GLY B C 1
ATOM 885 O O . GLY B 1 44 ? 15.062 -5.895 2.219 1 91.94 44 GLY B O 1
ATOM 886 N N . ARG B 1 45 ? 16.516 -7.535 2.826 1 91.06 45 ARG B N 1
ATOM 887 C CA . ARG B 1 45 ? 15.578 -8.562 2.379 1 91.06 45 ARG B CA 1
ATOM 888 C C . ARG B 1 45 ? 15.133 -9.445 3.541 1 91.06 45 ARG B C 1
ATOM 890 O O . ARG B 1 45 ? 14.523 -10.5 3.332 1 91.06 45 ARG B O 1
ATOM 897 N N . MET B 1 46 ? 15.531 -9.039 4.703 1 92.25 46 MET B N 1
ATOM 898 C CA . MET B 1 46 ? 15.117 -9.797 5.883 1 92.25 46 MET B CA 1
ATOM 899 C C . MET B 1 46 ? 13.695 -9.445 6.289 1 92.25 46 MET B C 1
ATOM 901 O O . MET B 1 46 ? 13.242 -8.32 6.059 1 92.25 46 MET B O 1
ATOM 905 N N . ARG B 1 47 ? 13.039 -10.312 6.859 1 89.06 47 ARG B N 1
ATOM 906 C CA . ARG B 1 47 ? 11.664 -10.133 7.293 1 89.06 47 ARG B CA 1
ATOM 907 C C . ARG B 1 47 ? 11.539 -8.945 8.25 1 89.06 47 ARG B C 1
ATOM 909 O O . ARG B 1 47 ? 10.531 -8.242 8.242 1 89.06 47 ARG B O 1
ATOM 916 N N . VAL B 1 48 ? 12.523 -8.766 9.148 1 92.5 48 VAL B N 1
ATOM 917 C CA . VAL B 1 48 ? 12.484 -7.703 10.148 1 92.5 48 VAL B CA 1
ATOM 918 C C . VAL B 1 48 ? 12.43 -6.344 9.453 1 92.5 48 VAL B C 1
ATOM 920 O O . VAL B 1 48 ? 11.805 -5.41 9.953 1 92.5 48 VAL B O 1
ATOM 923 N N . HIS B 1 49 ? 13.109 -6.141 8.273 1 95 49 HIS B N 1
ATOM 924 C CA . HIS B 1 49 ? 13.039 -4.906 7.508 1 95 49 HIS B CA 1
ATOM 925 C C . HIS B 1 49 ? 11.641 -4.691 6.934 1 95 49 HIS B C 1
ATOM 927 O O . HIS B 1 49 ? 11.117 -3.574 6.961 1 95 49 HIS B O 1
ATOM 933 N N . TYR B 1 50 ? 11.07 -5.766 6.457 1 91.75 50 TYR B N 1
ATOM 934 C CA . TYR B 1 50 ? 9.711 -5.707 5.93 1 91.75 50 TYR B CA 1
ATOM 935 C C . TYR B 1 50 ? 8.727 -5.277 7.012 1 91.75 50 TYR B C 1
ATOM 937 O O . TYR B 1 50 ? 7.918 -4.371 6.801 1 91.75 50 TYR B O 1
ATOM 945 N N . LEU B 1 51 ? 8.766 -5.867 8.125 1 90.81 51 LEU B N 1
ATOM 946 C CA . LEU B 1 51 ? 7.887 -5.555 9.242 1 90.81 51 LEU B CA 1
ATOM 947 C C . LEU B 1 51 ? 8.07 -4.109 9.695 1 90.81 51 LEU B C 1
ATOM 949 O O . LEU B 1 51 ? 7.098 -3.408 9.969 1 90.81 51 LEU B O 1
ATOM 953 N N . GLU B 1 52 ? 9.297 -3.682 9.82 1 94.25 52 GLU B N 1
ATOM 954 C CA . GLU B 1 52 ? 9.602 -2.32 10.25 1 94.25 52 GLU B CA 1
ATOM 955 C C . GLU B 1 52 ? 9 -1.291 9.297 1 94.25 52 GLU B C 1
ATOM 957 O O . GLU B 1 52 ? 8.367 -0.328 9.734 1 94.25 52 GLU B O 1
ATOM 962 N N . ASN B 1 53 ? 9.227 -1.497 8.086 1 95.31 53 ASN B N 1
ATOM 963 C CA . ASN B 1 53 ? 8.758 -0.545 7.09 1 95.31 53 ASN B CA 1
ATOM 964 C C . ASN B 1 53 ? 7.23 -0.505 7.031 1 95.31 53 ASN B C 1
ATOM 966 O O . ASN B 1 53 ? 6.637 0.571 6.957 1 95.31 53 ASN B O 1
ATOM 970 N N . ASN B 1 54 ? 6.555 -1.609 7.023 1 93.5 54 ASN B N 1
ATOM 971 C CA . ASN B 1 54 ? 5.098 -1.627 7.039 1 93.5 54 ASN B CA 1
ATOM 972 C C . ASN B 1 54 ? 4.543 -0.986 8.312 1 93.5 54 ASN B C 1
ATOM 974 O O . ASN B 1 54 ? 3.518 -0.307 8.273 1 93.5 54 ASN B O 1
ATOM 978 N N . SER B 1 55 ? 5.293 -1.185 9.406 1 93.56 55 SER B N 1
ATOM 979 C CA . SER B 1 55 ? 4.879 -0.552 10.656 1 93.56 55 SER B CA 1
ATOM 980 C C . SER B 1 55 ? 4.957 0.968 10.555 1 93.56 55 SER B C 1
ATOM 982 O O . SER B 1 55 ? 4.082 1.675 11.055 1 93.56 55 SER B O 1
ATOM 984 N N . LYS B 1 56 ? 5.961 1.5 9.984 1 96.06 56 LYS B N 1
ATOM 985 C CA . LYS B 1 56 ? 6.07 2.939 9.766 1 96.06 56 LYS B CA 1
ATOM 986 C C . LYS B 1 56 ? 4.879 3.461 8.961 1 96.06 56 LYS B C 1
ATOM 988 O O . LYS B 1 56 ? 4.281 4.477 9.32 1 96.06 56 LYS B O 1
ATOM 993 N N . ALA B 1 57 ? 4.578 2.77 7.91 1 94.56 57 ALA B N 1
ATOM 994 C CA . ALA B 1 57 ? 3.473 3.168 7.039 1 94.56 57 ALA B CA 1
ATOM 995 C C . ALA B 1 57 ? 2.141 3.102 7.777 1 94.56 57 ALA B C 1
ATOM 997 O O . ALA B 1 57 ? 1.332 4.027 7.699 1 94.56 57 ALA B O 1
ATOM 998 N N . ILE B 1 58 ? 1.917 2.088 8.539 1 92.56 58 ILE B N 1
ATOM 999 C CA . ILE B 1 58 ? 0.671 1.886 9.273 1 92.56 58 ILE B CA 1
ATOM 1000 C C . ILE B 1 58 ? 0.531 2.951 10.359 1 92.56 58 ILE B C 1
ATOM 1002 O O . ILE B 1 58 ? -0.554 3.504 10.562 1 92.56 58 ILE B O 1
ATOM 1006 N N . HIS B 1 59 ? 1.581 3.172 11.016 1 93.81 59 HIS B N 1
ATOM 1007 C CA . HIS B 1 59 ? 1.559 4.227 12.023 1 93.81 59 HIS B CA 1
ATOM 1008 C C . HIS B 1 59 ? 1.149 5.562 11.414 1 93.81 59 HIS B C 1
ATOM 1010 O O . HIS B 1 59 ? 0.29 6.258 11.961 1 93.81 59 HIS B O 1
ATOM 1016 N N . PHE B 1 60 ? 1.73 5.895 10.305 1 93.94 60 PHE B N 1
ATOM 1017 C CA . PHE B 1 60 ? 1.372 7.117 9.594 1 93.94 60 PHE B CA 1
ATOM 1018 C C . PHE B 1 60 ? -0.112 7.129 9.25 1 93.94 60 PHE B C 1
ATOM 1020 O O . PHE B 1 60 ? -0.801 8.125 9.484 1 93.94 60 PHE B O 1
ATOM 1027 N N . LEU B 1 61 ? -0.613 6.086 8.727 1 92.44 61 LEU B N 1
ATOM 1028 C CA . LEU B 1 61 ? -2.01 5.984 8.32 1 92.44 61 LEU B CA 1
ATOM 1029 C C . LEU B 1 61 ? -2.939 6.137 9.516 1 92.44 61 LEU B C 1
ATOM 1031 O O . LEU B 1 61 ? -3.967 6.816 9.422 1 92.44 61 LEU B O 1
ATOM 1035 N N . ARG B 1 62 ? -2.52 5.598 10.625 1 91.12 62 ARG B N 1
ATOM 1036 C CA . ARG B 1 62 ? -3.35 5.672 11.828 1 91.12 62 ARG B CA 1
ATOM 1037 C C . ARG B 1 62 ? -3.404 7.098 12.367 1 91.12 62 ARG B C 1
ATOM 1039 O O . ARG B 1 62 ? -4.414 7.512 12.938 1 91.12 62 ARG B O 1
ATOM 1046 N N . THR B 1 63 ? -2.428 7.84 12.117 1 91.12 63 THR B N 1
ATOM 1047 C CA . THR B 1 63 ? -2.332 9.188 12.672 1 91.12 63 THR B CA 1
ATOM 1048 C C . THR B 1 63 ? -2.939 10.211 11.719 1 91.12 63 THR B C 1
ATOM 1050 O O . THR B 1 63 ? -3.449 11.242 12.156 1 91.12 63 THR B O 1
ATOM 1053 N N . LYS B 1 64 ? -2.834 9.883 10.461 1 88.5 64 LYS B N 1
ATOM 1054 C CA . LYS B 1 64 ? -3.168 10.93 9.5 1 88.5 64 LYS B CA 1
ATOM 1055 C C . LYS B 1 64 ? -4.508 10.648 8.828 1 88.5 64 LYS B C 1
ATOM 1057 O O . LYS B 1 64 ? -5.109 11.547 8.234 1 88.5 64 LYS B O 1
ATOM 1062 N N . VAL B 1 65 ? -4.863 9.453 8.703 1 78.5 65 VAL B N 1
ATOM 1063 C CA . VAL B 1 65 ? -6.133 9.141 8.055 1 78.5 65 VAL B CA 1
ATOM 1064 C C . VAL B 1 65 ? -7.285 9.43 9.008 1 78.5 65 VAL B C 1
ATOM 1066 O O . VAL B 1 65 ? -7.289 8.961 10.148 1 78.5 65 VAL B O 1
ATOM 1069 N N . ASN B 1 66 ? -8.086 10.391 8.68 1 72.75 66 ASN B N 1
ATOM 1070 C CA . ASN B 1 66 ? -9.289 10.68 9.453 1 72.75 66 ASN B CA 1
ATOM 1071 C C . ASN B 1 66 ? -10.188 9.445 9.57 1 72.75 66 ASN B C 1
ATOM 1073 O O . ASN B 1 66 ? -10.711 8.953 8.57 1 72.75 66 ASN B O 1
ATOM 1077 N N . LEU B 1 67 ? -9.93 8.766 10.461 1 60.16 67 LEU B N 1
ATOM 1078 C CA . LEU B 1 67 ? -10.781 7.617 10.75 1 60.16 67 LEU B CA 1
ATOM 1079 C C . LEU B 1 67 ? -12.125 8.07 11.305 1 60.16 67 LEU B C 1
ATOM 1081 O O . LEU B 1 67 ? -12.227 9.125 11.93 1 60.16 67 LEU B O 1
#

pLDDT: mean 84.2, std 15.19, range [32.81, 96.75]

InterPro domains:
  IPR001715 Calponin homology domain [PF00307] (12-66)
  IPR001715 Calponin homology domain [PS50021] (1-67)
  IPR036872 CH domain superfamily [G3DSA:1.10.418.10] (3-67)
  IPR036872 CH domain superfamily [SSF47576] (9-63)

Organism: Callorhinchus milii (NCBI:txid7868)

Solvent-accessible surface area (backbone atoms only — not comparable to full-atom values): 7550 Å² total; per-residue (Å²): 125,88,70,57,51,67,66,57,43,48,53,49,48,51,52,35,42,61,65,51,45,50,18,54,49,56,42,51,49,53,24,66,73,49,71,46,86,68,81,80,68,57,82,72,88,49,66,69,30,20,52,52,22,41,47,54,42,49,52,49,46,69,72,33,35,69,97,127,87,71,56,51,67,66,58,44,48,54,50,47,51,53,34,43,64,64,51,46,51,18,54,50,57,42,51,50,52,24,65,72,50,70,46,87,68,81,79,68,58,84,72,87,49,67,69,29,21,53,51,22,41,47,54,42,48,52,48,46,67,73,34,33,69,98

Nearest PDB structures (foldseek):
  5a37-assembly2_B  TM=8.763E-01  e=1.432E-03  Homo sapiens
  8iah-assembly1_O  TM=8.478E-01  e=8.378E-04  Sus scrofa
  5a36-assembly1_A  TM=9.032E-01  e=3.658E-03  Homo sapiens
  8iah-assembly1_S  TM=8.415E-01  e=1.751E-03  Sus scrofa
  5a4b-assembly2_B  TM=8.678E-01  e=3.658E-03  Homo sapiens

Radius of gyration: 14.3 Å; Cα contacts (8 Å, |Δi|>4): 150; chains: 2; bounding box: 36×33×33 Å

Sequence (134 aa):
SFGRPLKLAGIFLTDIYTELKDGIALIRLLELISGEQLPRPSRGRMRVHYLENNSKAIHFLRTKVNLSFGRPLKLAGIFLTDIYTELKDGIALIRLLELISGEQLPRPSRGRMRVHYLENNSKAIHFLRTKVNL

Secondary structure (DSSP, 8-state):
-----HHHHHHHHHHHHHHHTTSHHHHHHHHHHH-PPPPPPP-SSSHHHHHHHHHHHHHHHHHHB--/-----HHHHHHHHHHHHHHHTTSHHHHHHHHHHH-PPPPPPP-SSSHHHHHHHHHHHHHHHHHHB--